Protein AF-A0A1S8YPM8-F1 (afdb_monomer_lite)

Structure (mmCIF, N/CA/C/O backbone):
data_AF-A0A1S8YPM8-F1
#
_entry.id   AF-A0A1S8YPM8-F1
#
loop_
_atom_site.group_PDB
_atom_site.id
_atom_site.type_symbol
_atom_site.label_atom_id
_atom_site.label_alt_id
_atom_site.label_comp_id
_atom_site.label_asym_id
_atom_site.label_entity_id
_atom_site.label_seq_id
_atom_site.pdbx_PDB_ins_code
_atom_site.Cartn_x
_atom_site.Cartn_y
_atom_site.Cartn_z
_atom_site.occupancy
_atom_site.B_iso_or_equiv
_atom_site.auth_seq_id
_atom_site.auth_comp_id
_atom_site.auth_asym_id
_atom_site.auth_atom_id
_atom_site.pdbx_PDB_model_num
ATOM 1 N N . MET A 1 1 ? 3.403 -14.453 5.126 1.00 59.03 1 MET A N 1
ATOM 2 C CA . MET A 1 1 ? 2.970 -13.485 4.097 1.00 59.03 1 MET A CA 1
ATOM 3 C C . MET A 1 1 ? 4.223 -12.886 3.488 1.00 59.03 1 MET A C 1
ATOM 5 O O . MET A 1 1 ? 5.121 -12.554 4.251 1.00 59.03 1 MET A O 1
ATOM 9 N N . GLY A 1 2 ? 4.344 -12.863 2.162 1.00 72.50 2 GLY A N 1
ATOM 10 C CA . GLY A 1 2 ? 5.552 -12.399 1.476 1.00 72.50 2 GLY A CA 1
ATOM 11 C C . GLY A 1 2 ? 5.200 -11.372 0.411 1.00 72.50 2 GLY A C 1
ATOM 12 O O . GLY A 1 2 ? 4.203 -11.537 -0.296 1.00 72.50 2 GLY A O 1
ATOM 13 N N . PHE A 1 3 ? 6.013 -10.326 0.310 1.00 81.50 3 PHE A N 1
ATOM 14 C CA . PHE A 1 3 ? 5.945 -9.344 -0.763 1.00 81.50 3 PHE A CA 1
ATOM 15 C C . PHE A 1 3 ? 7.278 -9.312 -1.506 1.00 81.50 3 PHE A C 1
ATOM 17 O O . PHE A 1 3 ? 8.322 -9.665 -0.956 1.00 81.50 3 PHE A O 1
ATOM 24 N N . PHE A 1 4 ? 7.246 -8.880 -2.758 1.00 83.69 4 PHE A N 1
ATOM 25 C CA . PHE A 1 4 ? 8.444 -8.523 -3.501 1.00 83.69 4 PHE A CA 1
ATOM 26 C C . PHE A 1 4 ? 8.118 -7.396 -4.470 1.00 83.69 4 PHE A C 1
ATOM 28 O O . PHE A 1 4 ? 6.985 -7.250 -4.927 1.00 83.69 4 PHE A O 1
ATOM 35 N N . TYR A 1 5 ? 9.129 -6.599 -4.789 1.00 79.31 5 TYR A N 1
ATOM 36 C CA . TYR A 1 5 ? 9.035 -5.577 -5.817 1.00 79.31 5 TYR A CA 1
AT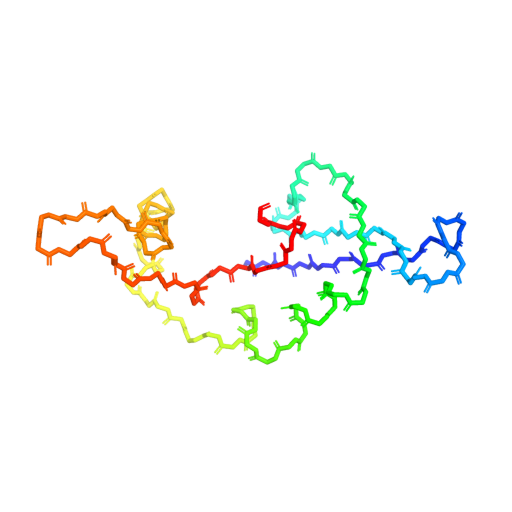OM 37 C C . TYR A 1 5 ? 10.066 -5.855 -6.907 1.00 79.31 5 TYR A C 1
ATOM 39 O O . TYR A 1 5 ? 11.148 -6.386 -6.647 1.00 79.31 5 TYR A O 1
ATOM 47 N N . SER A 1 6 ? 9.725 -5.514 -8.146 1.00 78.94 6 SER A N 1
ATOM 48 C CA . SER A 1 6 ? 10.617 -5.644 -9.294 1.00 78.94 6 SER A CA 1
ATOM 49 C C . SER A 1 6 ? 10.754 -4.307 -10.002 1.00 78.94 6 SER A C 1
ATOM 51 O O . SER A 1 6 ? 9.766 -3.614 -10.232 1.00 78.94 6 SER A O 1
ATOM 53 N N . ILE A 1 7 ? 11.992 -3.962 -10.355 1.00 77.31 7 ILE A N 1
ATOM 54 C CA . ILE A 1 7 ? 12.335 -2.751 -11.097 1.00 77.31 7 ILE A CA 1
ATOM 55 C C . ILE A 1 7 ? 13.074 -3.174 -12.362 1.00 77.31 7 ILE A C 1
ATOM 57 O O . ILE A 1 7 ? 14.158 -3.758 -12.286 1.00 77.31 7 ILE A O 1
ATOM 61 N N . LYS A 1 8 ? 12.526 -2.842 -13.534 1.00 79.75 8 LYS A N 1
ATOM 62 C CA . LYS A 1 8 ? 13.150 -3.137 -14.830 1.00 79.75 8 LYS A CA 1
ATOM 63 C C . LYS A 1 8 ? 13.407 -1.857 -15.607 1.00 79.75 8 LYS A C 1
ATOM 65 O O . LYS A 1 8 ? 12.477 -1.199 -16.049 1.00 79.75 8 LYS A O 1
ATOM 70 N N . HIS A 1 9 ? 14.675 -1.534 -15.829 1.00 79.50 9 HIS A N 1
ATOM 71 C CA . HIS A 1 9 ? 15.066 -0.407 -16.674 1.00 79.50 9 HIS A CA 1
ATOM 72 C C . HIS A 1 9 ? 14.856 -0.712 -18.159 1.00 79.50 9 HIS A C 1
ATOM 74 O O . HIS A 1 9 ? 15.244 -1.784 -18.625 1.00 79.50 9 HIS A O 1
ATOM 80 N N . ILE A 1 10 ? 14.267 0.238 -18.896 1.00 79.69 10 ILE A N 1
ATOM 81 C CA . ILE A 1 10 ? 14.056 0.138 -20.344 1.00 79.69 10 ILE A CA 1
ATOM 82 C C . ILE A 1 10 ? 14.800 1.295 -21.025 1.00 79.69 10 ILE A C 1
ATOM 84 O O . ILE A 1 10 ? 14.260 2.397 -21.135 1.00 79.69 10 ILE A O 1
ATOM 88 N N . PRO A 1 11 ? 16.042 1.060 -21.494 1.00 72.81 11 PRO A N 1
ATOM 89 C CA . PRO A 1 11 ? 16.894 2.105 -22.066 1.00 72.81 11 PRO A CA 1
ATOM 90 C C . PRO A 1 11 ? 16.265 2.853 -23.248 1.00 72.81 11 PRO A C 1
ATOM 92 O O . PRO A 1 11 ? 16.584 4.011 -23.485 1.00 72.81 11 PRO A O 1
ATOM 95 N N . GLN A 1 12 ? 15.361 2.206 -23.989 1.00 79.12 12 GLN A N 1
ATOM 96 C CA . GLN A 1 12 ? 14.729 2.769 -25.183 1.00 79.12 12 GLN A CA 1
ATOM 97 C C . GLN A 1 12 ? 13.674 3.842 -24.872 1.00 79.12 12 GLN A C 1
ATOM 99 O O . GLN A 1 12 ? 13.228 4.530 -25.785 1.00 79.12 12 GLN A O 1
ATOM 104 N N . TRP A 1 13 ? 13.231 3.974 -23.617 1.00 71.38 13 TRP A N 1
ATOM 105 C CA . TRP A 1 13 ? 12.083 4.817 -23.265 1.00 71.38 13 TRP A CA 1
ATOM 106 C C . TRP A 1 13 ? 12.435 6.262 -22.901 1.00 71.38 13 TRP A C 1
ATOM 108 O O . TRP A 1 13 ? 11.549 7.113 -22.943 1.00 71.38 13 TRP A O 1
ATOM 118 N N . ARG A 1 14 ? 13.703 6.576 -22.596 1.00 59.88 14 ARG A N 1
ATOM 119 C CA . ARG A 1 14 ? 14.249 7.949 -22.571 1.00 59.88 14 ARG A CA 1
ATOM 120 C C . ARG A 1 14 ? 15.748 7.939 -22.260 1.00 59.88 14 ARG A C 1
ATOM 122 O O . ARG A 1 14 ? 16.186 7.224 -21.370 1.00 59.88 14 ARG A O 1
ATOM 129 N N . ASN A 1 15 ? 16.511 8.822 -22.910 1.00 58.28 15 ASN A N 1
ATOM 130 C CA . ASN A 1 15 ? 17.963 8.951 -22.699 1.00 58.28 15 ASN A CA 1
ATOM 131 C C . ASN A 1 15 ? 18.363 9.735 -21.430 1.00 58.28 15 ASN A C 1
ATOM 133 O O . ASN A 1 15 ? 19.520 9.674 -21.029 1.00 58.28 15 ASN A O 1
ATOM 137 N N . PHE A 1 16 ? 17.441 10.480 -20.806 1.00 54.88 16 PHE A N 1
ATOM 138 C CA . PHE A 1 16 ? 17.767 11.440 -19.734 1.00 54.88 16 PHE A CA 1
ATOM 139 C C . PHE A 1 16 ? 17.191 11.093 -18.351 1.00 54.88 16 PHE A C 1
ATOM 141 O O . PHE A 1 16 ? 17.630 11.652 -17.351 1.00 54.88 16 PHE A O 1
ATOM 148 N N . SER A 1 17 ? 16.250 10.152 -18.265 1.00 60.28 17 SER A N 1
ATOM 149 C CA . SER A 1 17 ? 15.678 9.659 -17.007 1.00 60.28 17 SER A CA 1
ATOM 150 C C . SER A 1 17 ? 15.748 8.137 -16.995 1.00 60.28 17 SER A C 1
ATOM 152 O O . SER A 1 17 ? 15.396 7.512 -17.992 1.00 60.28 17 SER A O 1
ATOM 154 N N . LYS A 1 18 ? 16.185 7.526 -15.882 1.00 66.06 18 LYS A N 1
ATOM 155 C CA . LYS A 1 18 ? 16.087 6.070 -15.686 1.00 66.06 18 LYS A CA 1
ATOM 156 C C . LYS A 1 18 ? 14.607 5.698 -15.610 1.00 66.06 18 LYS A C 1
ATOM 158 O O . LYS A 1 18 ? 14.024 5.686 -14.531 1.00 66.06 18 LYS A O 1
ATOM 163 N N . THR A 1 19 ? 14.001 5.465 -16.763 1.00 69.75 19 THR A N 1
ATOM 164 C CA . THR A 1 19 ? 12.592 5.111 -16.913 1.00 69.75 19 THR A CA 1
ATOM 165 C C . THR A 1 19 ? 12.481 3.610 -17.146 1.00 69.75 19 THR A C 1
ATOM 167 O O . THR A 1 19 ? 13.373 2.97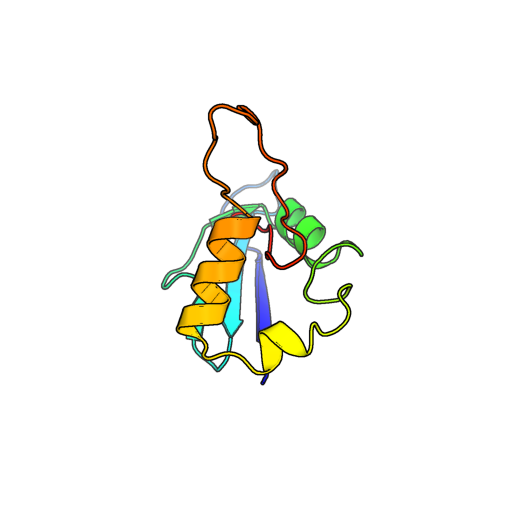1 -17.714 1.00 69.75 19 THR A O 1
ATOM 170 N N . GLY A 1 20 ? 11.405 3.012 -16.659 1.00 76.62 20 GLY A N 1
ATOM 171 C CA . GLY A 1 20 ? 11.217 1.581 -16.785 1.00 76.62 20 GLY A CA 1
ATOM 172 C C . GLY A 1 20 ? 9.898 1.113 -16.214 1.00 76.62 20 GLY A C 1
ATOM 173 O O . GLY A 1 20 ? 8.918 1.856 -16.205 1.00 76.62 20 GLY A O 1
ATOM 174 N N . LEU A 1 21 ? 9.898 -0.135 -15.771 1.00 77.75 21 LEU A N 1
ATOM 175 C CA . LEU A 1 21 ? 8.748 -0.809 -15.200 1.00 77.75 21 LEU A CA 1
ATOM 176 C C . LEU A 1 21 ? 8.945 -1.041 -13.720 1.00 77.75 21 LEU A C 1
ATOM 178 O O . LEU A 1 21 ? 10.045 -1.390 -13.280 1.00 77.75 21 LEU A O 1
ATOM 182 N N . PHE A 1 22 ? 7.833 -0.925 -13.014 1.00 79.19 22 PHE A N 1
ATOM 183 C CA . PHE A 1 22 ? 7.712 -1.273 -11.620 1.00 79.19 22 PHE A CA 1
ATOM 184 C C . PHE A 1 22 ? 6.564 -2.242 -11.415 1.00 79.19 22 PHE A C 1
ATOM 186 O O . PHE A 1 22 ? 5.529 -2.159 -12.081 1.00 79.19 22 PHE A O 1
ATOM 193 N N . SER A 1 23 ? 6.768 -3.189 -10.512 1.00 79.44 23 SER A N 1
ATOM 194 C CA . SER A 1 23 ? 5.739 -4.136 -10.109 1.00 79.44 23 SER A CA 1
ATOM 195 C C . SER A 1 23 ? 5.855 -4.388 -8.618 1.00 79.44 23 SER A C 1
ATOM 197 O O . SER A 1 23 ? 6.934 -4.747 -8.142 1.00 79.44 23 SER A O 1
ATOM 199 N N . PHE A 1 24 ? 4.744 -4.232 -7.904 1.00 82.00 24 PHE A N 1
ATOM 200 C CA . PHE A 1 24 ? 4.613 -4.604 -6.503 1.00 82.00 24 PHE A CA 1
ATOM 201 C C . PHE A 1 24 ? 3.741 -5.849 -6.410 1.00 82.00 24 PHE A C 1
ATOM 203 O O . PHE A 1 24 ? 2.651 -5.873 -6.971 1.00 82.00 24 PHE A O 1
ATOM 210 N N . ILE A 1 25 ? 4.233 -6.912 -5.775 1.00 83.75 25 ILE A N 1
ATOM 211 C CA . ILE A 1 25 ? 3.540 -8.199 -5.742 1.00 83.75 25 ILE A CA 1
ATOM 212 C C . ILE A 1 25 ? 3.355 -8.642 -4.296 1.00 83.75 25 ILE A C 1
ATOM 214 O O . ILE A 1 25 ? 4.324 -8.779 -3.547 1.00 83.75 25 ILE A O 1
ATOM 218 N N . VAL A 1 26 ? 2.102 -8.902 -3.923 1.00 84.19 26 VAL A N 1
ATOM 219 C CA . VAL A 1 26 ? 1.700 -9.376 -2.593 1.00 84.19 26 VAL A CA 1
ATOM 220 C C . VAL A 1 26 ? 0.945 -10.683 -2.766 1.00 84.19 26 VAL A C 1
ATOM 222 O O . VAL A 1 26 ? -0.041 -10.745 -3.497 1.00 84.19 26 VAL A O 1
ATOM 225 N N . ASN A 1 27 ? 1.411 -11.750 -2.110 1.00 84.94 27 ASN A N 1
ATOM 226 C CA . ASN A 1 27 ? 0.800 -13.084 -2.208 1.00 84.94 27 ASN A CA 1
ATOM 227 C C . ASN A 1 27 ? 0.569 -13.543 -3.666 1.00 84.94 27 ASN A C 1
ATOM 229 O O . ASN A 1 27 ? -0.489 -14.070 -3.995 1.00 84.94 27 ASN A O 1
ATOM 233 N N . ALA A 1 28 ? 1.571 -13.329 -4.526 1.00 83.00 28 ALA A N 1
ATOM 234 C CA . ALA A 1 28 ? 1.562 -13.643 -5.961 1.00 83.00 28 ALA A CA 1
ATOM 235 C C . ALA A 1 28 ? 0.590 -12.827 -6.839 1.00 83.00 28 ALA A C 1
ATOM 237 O O . ALA A 1 28 ? 0.529 -13.075 -8.040 1.00 83.00 28 ALA A O 1
ATOM 238 N N . ASN A 1 29 ? -0.090 -11.818 -6.287 1.00 82.69 29 ASN A N 1
ATOM 239 C CA . ASN A 1 29 ? -0.906 -10.879 -7.056 1.00 82.69 29 ASN A CA 1
ATOM 240 C C . ASN A 1 29 ? -0.136 -9.576 -7.277 1.00 82.69 29 ASN A C 1
ATOM 242 O O . ASN A 1 29 ? 0.432 -9.029 -6.329 1.00 82.69 29 ASN A O 1
ATOM 246 N N . ALA A 1 30 ? -0.085 -9.106 -8.523 1.00 80.62 30 ALA A N 1
ATOM 247 C CA . ALA A 1 30 ? 0.545 -7.838 -8.872 1.00 80.62 30 ALA A CA 1
ATOM 248 C C . ALA A 1 30 ? -0.413 -6.674 -8.601 1.00 80.62 30 ALA A C 1
ATOM 250 O O . ALA A 1 30 ? -1.603 -6.763 -8.887 1.00 80.62 30 ALA A O 1
ATOM 251 N N . TYR A 1 31 ? 0.119 -5.581 -8.065 1.00 74.94 31 TYR A N 1
ATOM 252 C CA . TYR A 1 31 ? -0.635 -4.380 -7.748 1.00 74.94 31 TYR A CA 1
ATOM 253 C C . TYR A 1 31 ? 0.032 -3.154 -8.371 1.00 74.94 31 TYR A C 1
ATOM 255 O O . TYR A 1 31 ? 1.223 -2.921 -8.124 1.00 74.94 31 TYR A O 1
ATOM 263 N N . PRO A 1 32 ? -0.729 -2.350 -9.134 1.00 69.69 32 PRO A N 1
ATOM 264 C CA . PRO A 1 32 ? -2.059 -2.634 -9.700 1.00 69.69 32 PRO A CA 1
ATOM 265 C C . PRO A 1 32 ? -2.014 -3.737 -10.775 1.00 69.69 32 PRO A C 1
ATOM 267 O O . PRO A 1 32 ? -0.936 -4.094 -11.251 1.00 69.69 32 PRO A O 1
ATOM 270 N N . ASP A 1 33 ? -3.181 -4.244 -11.192 1.00 65.31 33 ASP A N 1
ATOM 271 C CA . ASP A 1 33 ? -3.316 -5.185 -12.317 1.00 65.31 33 ASP A CA 1
ATOM 272 C C . ASP A 1 33 ? -2.911 -4.495 -13.634 1.00 65.31 33 ASP A C 1
ATOM 274 O O . ASP A 1 33 ? -3.726 -3.941 -14.373 1.00 65.31 33 ASP A O 1
ATOM 278 N N . GLY A 1 34 ? -1.607 -4.451 -13.908 1.00 65.19 34 GLY A N 1
ATOM 279 C CA . GLY A 1 34 ? -1.064 -3.844 -15.113 1.00 65.19 34 GLY A CA 1
ATOM 280 C C . GLY A 1 34 ? 0.376 -3.365 -14.980 1.00 65.19 34 GLY A C 1
ATOM 281 O O . GLY A 1 34 ? 0.920 -3.152 -13.901 1.00 65.19 34 GLY A O 1
ATOM 282 N N . ILE A 1 35 ? 1.007 -3.169 -16.133 1.00 64.69 35 ILE A N 1
ATOM 283 C CA . ILE A 1 35 ? 2.354 -2.618 -16.227 1.00 64.69 35 ILE A CA 1
ATOM 284 C C . ILE A 1 35 ? 2.251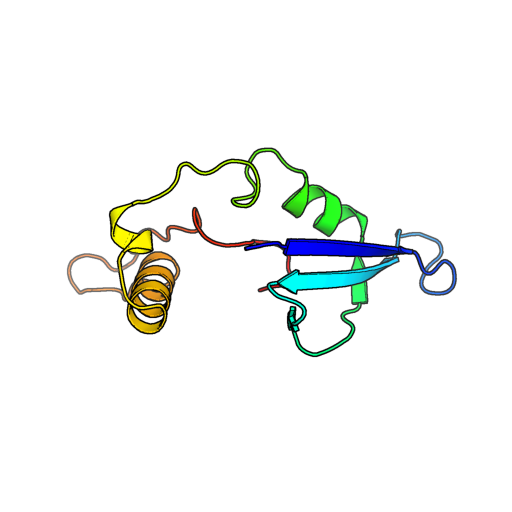 -1.088 -16.177 1.00 64.69 35 ILE A C 1
ATOM 286 O O . ILE A 1 35 ? 1.753 -0.481 -17.126 1.00 64.69 35 ILE A O 1
ATOM 290 N N . ARG A 1 36 ? 2.741 -0.454 -15.102 1.00 67.12 36 ARG A N 1
ATOM 291 C CA . ARG A 1 36 ? 2.851 1.012 -15.029 1.00 67.12 36 ARG A CA 1
ATOM 292 C C . ARG A 1 36 ? 4.232 1.498 -15.468 1.00 67.12 36 ARG A C 1
ATOM 294 O O . ARG A 1 36 ? 5.264 0.903 -15.147 1.00 67.12 36 ARG A O 1
ATOM 301 N N . LEU A 1 37 ? 4.228 2.593 -16.229 1.00 68.69 37 LEU A N 1
ATOM 302 C CA . LEU A 1 37 ? 5.433 3.346 -16.557 1.00 68.69 37 LEU A CA 1
ATOM 303 C C . LEU A 1 37 ? 5.945 4.025 -15.293 1.00 68.69 37 LEU A C 1
ATOM 305 O O . LEU A 1 37 ? 5.175 4.650 -14.570 1.00 68.69 37 LEU A O 1
ATOM 309 N N . SER A 1 38 ? 7.249 3.953 -15.064 1.00 66.12 38 SER A N 1
ATOM 310 C CA . SER A 1 38 ? 7.853 4.533 -13.877 1.00 66.12 38 SER A CA 1
ATOM 311 C C . SER A 1 38 ? 9.095 5.367 -14.171 1.00 66.12 38 SER A C 1
ATOM 313 O O . SER A 1 38 ? 9.949 4.996 -14.984 1.00 66.12 38 SER A O 1
ATOM 315 N N . THR A 1 39 ? 9.236 6.453 -13.411 1.00 73.06 39 THR A N 1
ATOM 316 C CA . THR A 1 39 ? 10.524 7.087 -13.136 1.00 73.06 39 THR A CA 1
ATOM 317 C C . THR A 1 39 ? 11.220 6.321 -12.005 1.00 73.06 39 THR A C 1
ATOM 319 O O . THR A 1 39 ? 11.006 6.582 -10.827 1.00 73.06 39 THR A O 1
ATOM 322 N N . LEU A 1 40 ? 12.107 5.385 -12.350 1.00 68.69 40 LEU A N 1
ATOM 323 C CA . LEU A 1 40 ? 12.689 4.422 -11.399 1.00 68.69 40 LEU A CA 1
ATOM 324 C C . LEU A 1 40 ? 13.504 5.065 -10.268 1.00 68.69 40 LEU A C 1
ATOM 326 O O . LEU A 1 40 ? 13.794 4.416 -9.265 1.00 68.69 40 LEU A O 1
ATOM 330 N N . PHE A 1 41 ? 13.951 6.310 -10.458 1.00 66.94 41 PHE A N 1
ATOM 331 C CA . PHE A 1 41 ? 14.677 7.052 -9.433 1.00 66.94 41 PHE A CA 1
ATOM 332 C C . PHE A 1 41 ? 13.768 7.453 -8.266 1.00 66.94 41 PHE A C 1
ATOM 334 O O . PHE A 1 41 ? 14.166 7.244 -7.125 1.00 66.94 41 PHE A O 1
ATOM 341 N N . SER A 1 42 ? 12.562 7.968 -8.541 1.00 66.25 42 SER A N 1
ATOM 342 C CA . SER A 1 42 ? 11.621 8.371 -7.489 1.00 66.25 42 SER A CA 1
ATOM 343 C C . SER A 1 42 ? 11.090 7.155 -6.742 1.00 66.25 42 SER A C 1
ATOM 345 O O . SER A 1 42 ? 11.168 7.115 -5.528 1.00 66.25 42 SER A O 1
ATOM 347 N N . GLU A 1 43 ? 10.706 6.087 -7.442 1.00 69.12 43 GLU A N 1
ATOM 348 C CA . GLU A 1 43 ? 10.181 4.896 -6.762 1.00 69.12 43 GLU A CA 1
ATOM 349 C C . GLU A 1 43 ? 11.196 4.162 -5.898 1.00 69.12 43 GLU A C 1
ATOM 351 O O . GLU A 1 43 ? 10.858 3.638 -4.840 1.00 69.12 43 GLU A O 1
ATOM 356 N N . ARG A 1 44 ? 12.452 4.082 -6.357 1.00 67.69 44 ARG A N 1
ATOM 357 C CA . ARG A 1 44 ? 13.509 3.519 -5.521 1.00 67.69 44 ARG A CA 1
ATOM 358 C C . ARG A 1 44 ? 13.661 4.358 -4.261 1.00 67.69 44 ARG A C 1
ATOM 360 O O . ARG A 1 44 ? 13.871 3.777 -3.207 1.00 67.69 44 ARG A O 1
ATOM 367 N N . TYR A 1 45 ? 13.597 5.680 -4.385 1.00 68.44 45 TYR A N 1
ATOM 368 C CA . TYR A 1 45 ? 13.668 6.564 -3.234 1.00 68.44 45 TYR A CA 1
ATOM 369 C C . TYR A 1 45 ? 12.481 6.304 -2.298 1.00 68.44 45 TYR A C 1
ATOM 371 O O . TYR A 1 45 ? 12.704 5.949 -1.155 1.00 68.44 45 TYR A O 1
ATOM 379 N N . ASP A 1 46 ? 11.249 6.307 -2.801 1.00 72.69 46 ASP A N 1
ATOM 380 C CA . ASP A 1 46 ? 10.040 6.147 -1.980 1.00 72.69 46 ASP A CA 1
ATOM 381 C C . ASP A 1 46 ? 9.956 4.788 -1.255 1.00 72.69 46 ASP A C 1
ATOM 383 O O . ASP A 1 46 ? 9.395 4.692 -0.165 1.00 72.69 46 ASP A O 1
ATOM 387 N N . ILE A 1 47 ? 10.514 3.722 -1.842 1.00 71.88 47 ILE A N 1
ATOM 388 C CA . ILE A 1 47 ? 10.494 2.371 -1.254 1.00 71.88 47 ILE A CA 1
ATOM 389 C C . ILE A 1 47 ? 11.703 2.113 -0.354 1.00 71.88 47 ILE A C 1
ATOM 391 O O . ILE A 1 47 ? 11.565 1.450 0.667 1.00 71.88 47 ILE A O 1
ATOM 395 N N . VAL A 1 48 ? 12.896 2.566 -0.747 1.00 66.94 48 VAL A N 1
ATOM 396 C CA . VAL A 1 48 ? 14.150 2.271 -0.028 1.00 66.94 48 VAL A CA 1
ATOM 397 C C . VAL A 1 48 ? 14.456 3.328 1.035 1.00 66.94 48 VAL A C 1
ATOM 399 O O . VAL A 1 48 ? 15.312 3.093 1.886 1.00 66.94 48 VAL A O 1
ATOM 402 N N . ASP A 1 49 ? 13.781 4.479 1.015 1.00 66.44 49 ASP A N 1
ATOM 403 C CA . ASP A 1 49 ? 13.891 5.455 2.094 1.00 66.44 49 ASP A CA 1
ATOM 404 C C . ASP A 1 49 ? 13.412 4.839 3.417 1.00 66.44 49 ASP A C 1
ATOM 406 O O . ASP A 1 49 ? 12.458 4.057 3.472 1.00 66.44 49 ASP A O 1
ATOM 410 N N . ASN A 1 50 ? 14.090 5.205 4.503 1.00 59.19 50 ASN A N 1
ATOM 411 C CA . ASN A 1 50 ? 13.928 4.622 5.839 1.00 59.19 50 ASN A CA 1
ATOM 412 C C . ASN A 1 50 ? 12.533 4.844 6.446 1.00 59.19 50 ASN A C 1
ATOM 414 O O . ASN A 1 50 ? 12.251 4.337 7.527 1.00 59.19 50 ASN A O 1
ATOM 418 N N . ASN A 1 51 ? 11.668 5.591 5.764 1.00 65.69 51 ASN A N 1
ATOM 419 C CA . ASN A 1 51 ? 10.305 5.879 6.185 1.00 65.69 51 ASN A CA 1
ATOM 420 C C . ASN A 1 51 ? 9.264 4.968 5.520 1.00 65.69 51 ASN A C 1
ATOM 422 O O . ASN A 1 51 ? 8.100 5.019 5.907 1.00 65.69 51 ASN A O 1
ATOM 426 N N . CYS A 1 52 ? 9.644 4.120 4.557 1.00 71.62 52 CYS A N 1
ATOM 427 C CA . CYS A 1 52 ? 8.692 3.211 3.928 1.00 71.62 52 CYS A CA 1
ATOM 428 C C . CYS A 1 52 ? 8.146 2.206 4.954 1.00 71.62 52 CYS A C 1
ATOM 430 O O . CYS A 1 52 ? 8.914 1.473 5.584 1.00 71.62 52 CYS A O 1
ATOM 432 N N . VAL A 1 53 ? 6.814 2.121 5.064 1.00 73.88 53 VAL A N 1
ATOM 433 C CA . VAL A 1 53 ? 6.097 1.220 5.988 1.00 73.88 53 VAL A CA 1
ATOM 434 C C . VAL A 1 53 ? 6.551 -0.242 5.878 1.00 73.88 53 VAL A C 1
ATOM 436 O O . VAL A 1 53 ? 6.516 -0.982 6.858 1.00 73.88 53 VAL A O 1
ATOM 439 N N . LEU A 1 54 ? 7.045 -0.657 4.704 1.00 73.06 54 LEU A N 1
ATOM 440 C CA . LEU A 1 54 ? 7.575 -2.003 4.467 1.00 73.06 54 LEU A CA 1
ATOM 441 C C . LEU A 1 54 ? 8.814 -2.331 5.315 1.00 73.06 54 LEU A C 1
ATOM 443 O O . LEU A 1 54 ? 9.107 -3.508 5.523 1.00 73.06 54 LEU A O 1
ATOM 447 N N . PHE A 1 55 ? 9.540 -1.311 5.777 1.00 71.56 55 PHE A N 1
ATOM 448 C CA . PHE A 1 55 ? 10.801 -1.451 6.505 1.00 71.56 55 PHE A CA 1
ATOM 449 C C . PHE A 1 55 ? 10.790 -0.782 7.886 1.00 71.56 55 PHE A C 1
ATOM 451 O O . PHE A 1 55 ? 11.606 -1.153 8.729 1.00 71.56 55 PHE A O 1
ATOM 458 N N . SER A 1 56 ? 9.904 0.191 8.124 1.00 67.38 56 SER A N 1
ATOM 459 C CA . SER A 1 56 ? 10.014 1.118 9.259 1.00 67.38 56 SER A CA 1
ATOM 460 C C . SER A 1 56 ? 9.004 0.909 10.390 1.00 67.38 56 SER A C 1
ATOM 462 O O . SER A 1 56 ? 9.276 1.329 11.516 1.00 67.38 56 SER A O 1
ATOM 464 N N . HIS A 1 57 ? 7.850 0.281 10.138 1.00 66.00 57 HIS A N 1
ATOM 465 C CA . HIS A 1 57 ? 6.733 0.355 11.084 1.00 66.00 57 HIS A CA 1
ATOM 466 C C . HIS A 1 57 ? 6.630 -0.853 12.026 1.00 66.00 57 HIS A C 1
ATOM 468 O O . HIS A 1 57 ? 6.750 -2.012 11.619 1.00 66.00 57 HIS A O 1
ATOM 474 N N . SER A 1 58 ? 6.377 -0.581 13.309 1.00 64.62 58 SER A N 1
ATOM 475 C CA . SER A 1 58 ? 6.072 -1.605 14.307 1.00 64.62 58 SER A CA 1
ATOM 476 C C . SER A 1 58 ? 4.675 -2.184 14.066 1.00 64.62 58 SER A C 1
ATOM 478 O O . SER A 1 58 ? 3.749 -1.493 13.645 1.00 64.62 58 SER A O 1
ATOM 480 N N . ALA A 1 59 ? 4.508 -3.483 14.312 1.00 71.31 59 ALA A N 1
ATOM 481 C CA . ALA A 1 59 ? 3.228 -4.150 14.108 1.00 71.31 59 ALA A CA 1
ATOM 482 C C . ALA A 1 59 ? 2.134 -3.544 15.009 1.00 71.31 59 ALA A C 1
ATOM 484 O O . ALA A 1 59 ? 2.255 -3.571 16.235 1.00 71.31 59 ALA A O 1
ATOM 485 N N . ASN A 1 60 ? 1.043 -3.057 14.412 1.00 84.19 60 ASN A N 1
ATOM 486 C CA . ASN A 1 60 ? -0.163 -2.687 15.149 1.00 84.19 60 ASN A CA 1
ATOM 487 C C . ASN A 1 60 ? -1.002 -3.950 15.404 1.00 84.19 60 ASN A C 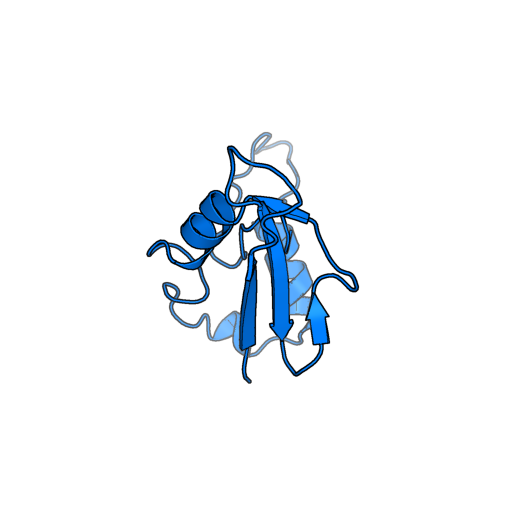1
ATOM 489 O O . ASN A 1 60 ? -1.690 -4.446 14.510 1.00 84.19 60 ASN A O 1
ATOM 493 N N . ILE A 1 61 ? -0.905 -4.498 16.618 1.00 84.50 61 ILE A N 1
ATOM 494 C CA . ILE A 1 61 ? -1.536 -5.779 16.968 1.00 84.50 61 ILE A CA 1
ATOM 495 C C . ILE A 1 61 ? -3.066 -5.716 16.954 1.00 84.50 61 ILE A C 1
ATOM 497 O O . ILE A 1 61 ? -3.717 -6.718 16.672 1.00 84.50 61 ILE A O 1
ATOM 501 N N . GLU A 1 62 ? -3.645 -4.549 17.233 1.00 86.88 62 GLU A N 1
ATOM 502 C CA . GLU A 1 62 ? -5.094 -4.364 17.210 1.00 86.88 62 GLU A CA 1
ATOM 503 C C . GLU A 1 62 ? -5.604 -4.451 15.775 1.00 86.88 62 GLU A C 1
ATOM 505 O O . GLU A 1 62 ? -6.476 -5.268 15.491 1.00 86.88 62 GLU A O 1
ATOM 510 N N . MET A 1 63 ? -4.982 -3.713 14.848 1.00 86.25 63 MET A N 1
ATOM 511 C CA . MET A 1 63 ? -5.308 -3.809 13.422 1.00 86.25 63 MET A CA 1
ATOM 512 C C . MET A 1 63 ? -5.030 -5.207 12.865 1.00 86.25 63 MET A C 1
ATOM 514 O O . MET A 1 63 ? -5.822 -5.720 12.084 1.00 86.25 63 MET A O 1
ATOM 518 N N . PHE A 1 64 ? -3.946 -5.864 13.284 1.00 85.44 64 PHE A N 1
ATOM 519 C CA . PHE A 1 64 ? -3.613 -7.208 12.805 1.00 85.44 64 PHE A CA 1
ATOM 520 C C . PHE A 1 64 ? -4.683 -8.258 13.146 1.00 85.44 64 PHE A C 1
ATOM 522 O O . PHE A 1 64 ? -4.848 -9.231 12.412 1.00 85.44 64 PHE A O 1
ATOM 529 N N . ASN A 1 65 ? -5.408 -8.069 14.251 1.00 89.88 65 ASN A N 1
ATOM 530 C CA . ASN A 1 65 ? -6.442 -8.997 14.706 1.00 89.88 65 ASN A CA 1
ATOM 531 C C . ASN A 1 65 ? -7.839 -8.697 14.135 1.00 89.88 65 ASN A C 1
ATOM 533 O O . ASN A 1 65 ? -8.769 -9.468 14.381 1.00 89.88 65 ASN A O 1
ATOM 537 N N . LEU A 1 66 ? -8.008 -7.603 13.389 1.00 92.75 66 LEU A N 1
ATOM 538 C CA . LEU A 1 66 ? -9.277 -7.262 12.750 1.00 92.75 66 LEU A CA 1
ATOM 539 C C . LEU A 1 66 ? -9.464 -8.010 11.414 1.00 92.75 66 LEU A C 1
ATOM 541 O O . LEU A 1 66 ? -8.489 -8.342 10.733 1.00 92.75 66 LEU A O 1
ATOM 545 N N . PRO A 1 67 ? -10.717 -8.248 10.985 1.00 93.75 67 PRO A N 1
ATOM 546 C CA . PRO A 1 67 ? -11.012 -8.700 9.629 1.00 93.75 67 PRO A CA 1
ATOM 547 C C . PRO A 1 67 ? -10.433 -7.751 8.573 1.00 93.75 67 PRO A C 1
ATOM 549 O O . PRO A 1 67 ? -10.471 -6.535 8.728 1.00 93.75 67 PRO A O 1
ATOM 552 N N . THR A 1 68 ? -9.953 -8.292 7.449 1.00 88.94 68 THR A N 1
ATOM 553 C CA . THR A 1 68 ? -9.286 -7.504 6.392 1.00 88.94 68 THR A CA 1
ATOM 554 C C . THR A 1 68 ? -10.114 -6.317 5.891 1.00 88.94 68 THR A C 1
ATOM 556 O O . THR A 1 68 ? -9.554 -5.253 5.645 1.00 88.94 68 THR A O 1
ATOM 559 N N . ALA A 1 69 ? -11.432 -6.484 5.747 1.00 91.56 69 ALA A N 1
ATOM 560 C CA . ALA A 1 69 ? -12.323 -5.406 5.315 1.00 91.56 69 ALA A CA 1
ATOM 561 C C . ALA A 1 69 ? -12.377 -4.257 6.335 1.00 91.56 69 ALA A C 1
ATOM 563 O O . ALA A 1 69 ? -12.325 -3.092 5.947 1.00 91.56 69 ALA A O 1
ATOM 564 N N . ASP A 1 70 ? -12.401 -4.591 7.625 1.00 93.94 70 ASP A N 1
ATOM 565 C CA . ASP A 1 70 ? -12.458 -3.617 8.714 1.00 93.94 70 ASP A CA 1
ATOM 566 C C . ASP A 1 70 ? -11.124 -2.876 8.840 1.00 93.94 70 ASP A C 1
ATOM 568 O O . ASP A 1 70 ? -11.103 -1.658 9.001 1.00 93.94 70 ASP A O 1
ATOM 572 N N . VAL A 1 71 ? -10.001 -3.591 8.689 1.00 91.44 71 VAL A N 1
ATOM 573 C CA . VAL A 1 71 ? -8.668 -2.971 8.627 1.00 91.44 71 VAL A CA 1
ATOM 574 C C . VAL A 1 71 ? -8.595 -1.981 7.475 1.00 91.44 71 VAL A C 1
ATOM 576 O O . VAL A 1 71 ? -8.154 -0.853 7.668 1.00 91.44 71 VAL A O 1
ATOM 579 N N . PHE A 1 72 ? -9.031 -2.387 6.283 1.00 90.12 72 PHE A N 1
ATOM 580 C CA . PHE A 1 72 ? -8.989 -1.523 5.109 1.00 90.12 72 PHE A CA 1
ATOM 581 C C . PHE A 1 72 ? -9.800 -0.239 5.321 1.00 90.12 72 PHE A C 1
ATOM 583 O O . PHE A 1 72 ? -9.301 0.849 5.049 1.00 90.12 72 PHE A O 1
ATOM 590 N N . ASP A 1 73 ? -11.007 -0.349 5.875 1.00 91.62 73 ASP A N 1
ATOM 591 C CA . ASP A 1 73 ? -11.852 0.805 6.183 1.00 91.62 73 ASP A CA 1
ATOM 592 C C . ASP A 1 73 ? -11.208 1.730 7.232 1.00 91.62 73 ASP A C 1
ATOM 594 O O . ASP A 1 73 ? -11.128 2.942 7.029 1.00 91.62 73 ASP A O 1
ATOM 598 N N . VAL A 1 74 ? -10.644 1.174 8.311 1.00 91.50 74 VAL A N 1
ATOM 599 C CA . VAL A 1 74 ? -9.889 1.953 9.310 1.00 91.50 74 VAL A CA 1
ATOM 600 C C . VAL A 1 74 ? -8.729 2.712 8.660 1.00 91.50 74 VAL A C 1
ATOM 602 O O . VAL A 1 74 ? -8.585 3.914 8.885 1.00 91.50 74 VAL A O 1
ATOM 605 N N . LEU A 1 75 ? -7.933 2.046 7.821 1.00 90.56 75 LEU A N 1
ATOM 606 C CA . LEU A 1 75 ? -6.812 2.668 7.115 1.00 90.56 75 LEU A CA 1
ATOM 607 C C . LEU A 1 75 ? -7.278 3.783 6.166 1.00 90.56 75 LEU A C 1
ATOM 609 O O . LEU A 1 75 ? -6.676 4.856 6.142 1.00 90.56 75 LEU A O 1
ATOM 613 N N . CYS A 1 76 ? -8.377 3.577 5.436 1.00 89.38 76 CYS A N 1
ATOM 614 C CA . CYS A 1 76 ? -8.957 4.604 4.574 1.00 89.38 76 CYS A CA 1
ATOM 615 C C . CYS A 1 76 ? -9.423 5.831 5.364 1.00 89.38 76 CYS A C 1
ATOM 617 O O . CYS A 1 76 ? -9.188 6.955 4.925 1.00 89.38 76 CYS A O 1
ATOM 619 N N . ARG A 1 77 ? -10.047 5.646 6.533 1.00 91.19 77 ARG A N 1
ATOM 620 C CA . ARG A 1 77 ? -10.486 6.767 7.381 1.00 91.19 77 ARG A CA 1
ATOM 621 C C . ARG A 1 77 ? -9.321 7.535 8.003 1.00 91.19 77 ARG A C 1
ATOM 623 O O . ARG A 1 77 ? -9.454 8.735 8.208 1.00 91.19 77 ARG A O 1
ATOM 630 N N . LEU A 1 78 ? -8.202 6.868 8.293 1.00 90.81 78 LEU A N 1
ATOM 631 C CA . LEU A 1 78 ? -6.978 7.512 8.788 1.00 90.81 78 LEU A CA 1
ATOM 632 C C . LEU A 1 78 ? -6.288 8.348 7.702 1.00 90.81 78 LEU A C 1
ATOM 634 O O . LEU A 1 78 ? -5.859 9.470 7.964 1.00 90.81 78 LEU A O 1
ATOM 638 N N . ALA A 1 79 ? -6.214 7.819 6.479 1.00 89.56 79 ALA A N 1
ATOM 639 C CA . ALA A 1 79 ? -5.617 8.516 5.342 1.00 89.56 79 ALA A CA 1
ATOM 640 C C . ALA A 1 79 ? -6.515 9.648 4.807 1.00 89.56 79 ALA A C 1
ATOM 642 O O . ALA A 1 79 ? -6.027 10.688 4.361 1.00 89.56 79 ALA A O 1
ATOM 643 N N . HIS A 1 80 ? -7.837 9.455 4.852 1.00 90.62 80 HIS A N 1
ATOM 644 C CA . HIS A 1 80 ? -8.836 10.366 4.287 1.00 90.62 80 HIS A CA 1
ATOM 645 C C . HIS A 1 80 ? -9.989 10.650 5.267 1.00 90.62 80 HIS A C 1
ATOM 647 O O . HIS A 1 80 ? -11.150 10.321 4.986 1.00 90.62 80 HIS A O 1
ATOM 653 N N . PRO A 1 81 ? -9.696 11.268 6.422 1.00 92.94 81 PRO A N 1
ATOM 654 C CA . PRO A 1 81 ? -10.714 11.623 7.395 1.00 92.94 81 PRO A CA 1
ATOM 655 C C . PRO A 1 81 ? -11.673 12.669 6.826 1.00 92.94 81 PRO A C 1
ATOM 657 O O . PRO A 1 81 ? -11.292 13.569 6.075 1.00 92.94 81 PRO A O 1
ATOM 660 N N . GLN A 1 82 ? -12.944 12.545 7.198 1.00 91.44 82 GLN A N 1
ATOM 661 C CA . GLN A 1 82 ? -13.974 13.508 6.825 1.00 91.44 82 GLN A CA 1
ATOM 662 C C . GLN A 1 82 ? -13.883 14.743 7.721 1.00 91.44 82 GLN A C 1
ATOM 664 O O . GLN A 1 82 ? -13.682 14.623 8.930 1.00 91.44 82 GLN A O 1
ATOM 669 N N . ALA A 1 83 ? -14.056 15.923 7.130 1.00 91.19 83 ALA A N 1
ATOM 670 C CA . ALA A 1 83 ? -14.172 17.163 7.886 1.00 91.19 83 ALA A CA 1
ATOM 671 C C . ALA A 1 83 ? -15.447 17.156 8.746 1.00 91.19 83 ALA A C 1
ATOM 673 O O . ALA A 1 83 ? -16.490 16.654 8.319 1.00 91.19 83 ALA A O 1
ATOM 674 N N . THR A 1 84 ? -15.369 17.744 9.938 1.00 91.88 84 THR A N 1
ATOM 675 C CA . THR A 1 84 ? -16.521 17.978 10.822 1.00 91.88 84 THR A CA 1
ATOM 676 C C . THR A 1 84 ? -16.697 19.470 11.083 1.00 91.88 84 THR A C 1
ATOM 678 O O . THR A 1 84 ? -15.839 20.280 10.725 1.00 91.88 84 THR A O 1
ATOM 681 N N . GLU A 1 85 ? -17.810 19.850 11.711 1.00 92.94 85 GLU A N 1
ATOM 682 C CA . GLU A 1 85 ? -18.047 21.243 12.108 1.00 92.94 85 GLU A CA 1
ATOM 683 C C . GLU A 1 85 ? -16.982 21.742 13.100 1.00 92.94 85 GLU A C 1
ATOM 685 O O . GLU A 1 85 ? -16.577 22.902 13.037 1.00 92.94 85 GLU A O 1
ATOM 690 N N . GLU A 1 86 ? -16.476 20.865 13.973 1.00 93.00 86 GLU A N 1
ATOM 691 C CA . GLU A 1 86 ? -15.411 21.191 14.926 1.00 93.00 86 GLU A CA 1
ATOM 692 C C . GLU A 1 86 ? -14.004 21.125 14.316 1.00 93.00 86 GLU A C 1
ATOM 694 O O . GLU A 1 86 ? -13.079 21.744 14.845 1.00 93.00 86 GLU A O 1
ATOM 699 N N . ASN A 1 87 ? -13.820 20.382 13.219 1.00 90.56 87 ASN A N 1
ATOM 700 C CA . ASN A 1 87 ? -12.526 20.217 12.568 1.00 90.56 87 ASN A CA 1
ATOM 701 C C . ASN A 1 87 ? -12.642 20.181 11.038 1.00 90.56 87 ASN A C 1
ATOM 703 O O . ASN A 1 87 ? -12.841 19.131 10.424 1.00 90.56 87 ASN A O 1
ATOM 707 N N . ALA A 1 88 ? -12.443 21.344 10.419 1.00 90.25 88 ALA A N 1
ATOM 708 C CA . ALA A 1 88 ? -12.481 21.500 8.967 1.00 90.25 88 ALA A CA 1
ATOM 709 C C . ALA A 1 88 ? -11.276 20.871 8.239 1.00 90.25 88 ALA A C 1
ATOM 711 O O . ALA A 1 88 ? -11.364 20.607 7.040 1.00 90.25 88 ALA A O 1
ATOM 712 N N . TYR A 1 89 ? -10.160 20.640 8.941 1.00 90.31 89 TYR A N 1
ATOM 713 C CA . TYR A 1 89 ? -8.911 20.135 8.363 1.00 90.31 89 TYR A CA 1
ATOM 714 C C . TYR A 1 89 ? -8.332 19.023 9.242 1.00 90.31 89 TYR A C 1
ATOM 716 O O . TYR A 1 89 ? -7.315 19.226 9.911 1.00 90.31 89 TYR A O 1
ATOM 724 N N . PRO A 1 90 ? -8.994 17.854 9.282 1.00 91.38 90 PRO A N 1
ATOM 725 C CA . PRO A 1 90 ? -8.506 16.729 10.056 1.00 91.38 90 PRO A CA 1
ATOM 726 C C . PRO A 1 90 ? -7.130 16.272 9.568 1.00 91.38 90 PRO A C 1
ATOM 728 O O . PRO A 1 90 ? -6.838 16.267 8.370 1.00 91.38 90 PRO A O 1
ATOM 731 N N . GLU A 1 91 ? -6.285 15.898 10.526 1.00 92.31 91 GLU A N 1
ATOM 732 C CA . GLU A 1 91 ? -4.942 15.394 10.265 1.00 92.31 91 GLU A CA 1
ATOM 733 C C . GLU A 1 91 ? -5.008 14.068 9.504 1.00 92.31 91 GLU A C 1
ATOM 735 O O . GLU A 1 91 ? -5.752 13.163 9.878 1.00 92.31 91 GLU A O 1
ATOM 740 N N . GLN A 1 92 ? -4.223 13.965 8.434 1.00 90.12 92 GLN A N 1
ATOM 741 C CA . GLN A 1 92 ? -4.126 12.765 7.609 1.00 90.12 92 GLN A CA 1
ATOM 742 C C . GLN A 1 92 ? -2.934 11.930 8.063 1.00 90.12 92 GLN A C 1
ATOM 744 O O . GLN A 1 92 ? -1.815 12.437 8.140 1.00 90.12 92 GLN A O 1
ATOM 749 N N . ILE A 1 93 ? -3.167 10.644 8.319 1.00 87.31 93 ILE A N 1
ATOM 750 C CA . ILE A 1 93 ? -2.138 9.715 8.787 1.00 87.31 93 ILE A CA 1
ATOM 751 C C . ILE A 1 93 ? -1.855 8.700 7.678 1.00 87.31 93 ILE A C 1
ATOM 753 O O . ILE A 1 93 ? -2.697 7.860 7.357 1.00 87.31 93 ILE A O 1
ATOM 757 N N . PHE A 1 94 ? -0.650 8.765 7.106 1.00 82.88 94 PHE A N 1
ATOM 758 C CA . PHE A 1 94 ? -0.199 7.891 6.011 1.00 82.88 94 PHE A CA 1
ATOM 759 C C . PHE A 1 94 ? 0.798 6.813 6.455 1.00 82.88 94 PHE A C 1
ATOM 761 O O . PHE A 1 94 ? 1.351 6.105 5.618 1.00 82.88 94 PHE A O 1
ATOM 768 N N . ASP A 1 95 ? 0.991 6.654 7.763 1.00 82.19 95 ASP A N 1
ATOM 769 C CA . ASP A 1 95 ? 1.996 5.782 8.383 1.00 82.19 95 ASP A CA 1
ATOM 770 C C . ASP A 1 95 ? 1.921 4.309 7.950 1.00 82.19 95 ASP A C 1
ATOM 772 O O . ASP A 1 95 ? 2.918 3.589 7.989 1.00 82.19 95 ASP A O 1
ATOM 776 N N . TYR A 1 96 ? 0.742 3.864 7.511 1.00 81.31 96 TYR A N 1
ATOM 777 C CA . TYR A 1 96 ? 0.468 2.492 7.081 1.00 81.31 96 TYR A CA 1
ATOM 778 C C . TYR A 1 96 ? 0.418 2.321 5.552 1.00 81.31 96 TYR A C 1
ATOM 780 O O . TYR A 1 96 ? 0.217 1.212 5.054 1.00 81.31 96 TYR A O 1
ATOM 788 N N . GLY A 1 97 ? 0.556 3.415 4.798 1.00 79.44 97 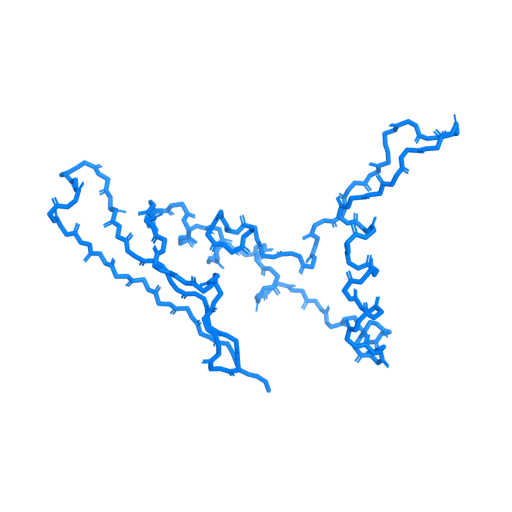GLY A N 1
ATOM 789 C CA . GLY A 1 97 ? 0.447 3.440 3.345 1.00 79.44 97 GLY A CA 1
ATOM 790 C C . GLY A 1 97 ? 1.792 3.259 2.646 1.00 79.44 97 GLY A C 1
ATOM 791 O O . GLY A 1 97 ? 2.831 3.730 3.103 1.00 79.44 97 GLY A O 1
ATOM 792 N N . ILE A 1 98 ? 1.770 2.605 1.485 1.00 77.19 98 ILE A N 1
ATOM 793 C CA . ILE A 1 98 ? 2.900 2.628 0.554 1.00 77.19 98 ILE A CA 1
ATOM 794 C C . ILE A 1 98 ? 2.707 3.844 -0.354 1.00 77.19 98 ILE A C 1
ATOM 796 O O . ILE A 1 98 ? 1.736 3.911 -1.101 1.00 77.19 98 ILE A O 1
ATOM 800 N N . THR A 1 99 ? 3.631 4.798 -0.300 1.00 69.75 99 THR A N 1
ATOM 801 C CA . THR A 1 99 ? 3.495 6.106 -0.962 1.00 69.75 99 THR A CA 1
ATOM 802 C C . THR A 1 99 ? 4.020 6.148 -2.398 1.00 69.75 99 THR A C 1
ATOM 804 O O . THR A 1 99 ? 3.958 7.202 -3.028 1.00 69.75 99 THR A O 1
ATOM 807 N N . THR A 1 100 ? 4.518 5.032 -2.955 1.00 69.94 100 THR A N 1
ATOM 808 C CA . THR A 1 100 ? 4.968 5.038 -4.358 1.00 69.94 100 THR A CA 1
ATOM 809 C C . THR A 1 100 ? 3.782 5.308 -5.303 1.00 69.94 100 THR A C 1
ATOM 811 O O . THR A 1 100 ? 2.766 4.607 -5.221 1.00 69.94 100 THR A O 1
ATOM 814 N N . PRO A 1 101 ? 3.914 6.248 -6.263 1.00 65.69 101 PRO A N 1
ATOM 815 C CA . PRO A 1 101 ? 2.849 6.625 -7.204 1.00 65.69 101 PRO A CA 1
ATOM 816 C C . PRO A 1 101 ? 2.292 5.474 -8.053 1.00 65.69 101 PRO A C 1
ATOM 818 O O . PRO A 1 101 ? 1.241 5.592 -8.686 1.00 65.69 101 PRO A O 1
ATOM 821 N N . ASN A 1 102 ? 3.027 4.365 -8.138 1.00 64.06 102 ASN A N 1
ATOM 822 C CA . ASN A 1 102 ? 2.619 3.196 -8.906 1.00 64.06 102 ASN A CA 1
ATOM 823 C C . ASN A 1 102 ? 1.919 2.125 -8.074 1.00 64.06 102 ASN A C 1
ATOM 825 O O . ASN A 1 102 ? 1.511 1.128 -8.656 1.00 64.06 102 ASN A O 1
ATOM 829 N N . VAL A 1 103 ? 1.760 2.328 -6.764 1.00 62.00 103 VAL A N 1
ATOM 830 C CA . VAL A 1 103 ? 0.962 1.465 -5.873 1.00 62.00 103 VAL A CA 1
ATOM 831 C C . VAL A 1 103 ? -0.239 2.222 -5.294 1.00 62.00 103 VAL A C 1
ATOM 833 O O . VAL A 1 103 ? -1.212 1.574 -4.915 1.00 62.00 103 VAL A O 1
ATOM 836 N N . SER A 1 104 ? -0.198 3.563 -5.286 1.00 54.69 104 SER A N 1
ATOM 837 C CA . SER A 1 104 ? -1.320 4.445 -4.929 1.00 54.69 104 SER A CA 1
ATOM 838 C C 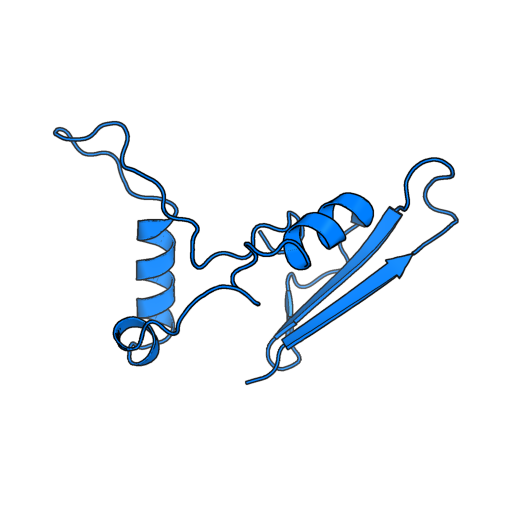. SER A 1 104 ? -2.455 4.444 -5.953 1.00 54.69 104 SER A C 1
ATOM 840 O O . SER A 1 104 ? -2.154 4.499 -7.179 1.00 54.69 104 SER A O 1
#

Radius of gyration: 16.58 Å; chains: 1; bounding box: 36×35×42 Å

pLDDT: mean 77.9, std 10.82, range [54.69, 93.94]

Sequence (104 aa):
MGFFYSIKHIPQWRNFSKTGLFSFIVNANAYPDGIRLSTLFSERYDIVDNNCVLFSHSANIEMFNLPTADVFDVLCRLAHPQATEENAYPEQIFDYGITTPNVS

InterPro domains:
  IPR028958 Immunity protein 42 [PF15593] (3-96)

Secondary structure (DSSP, 8-state):
--EEEEEEE-GGG-SSS-EEEEEEEETTEEEEEEEEEEEHHHHHHHHHSTT-HHHHPPP-HHHHTS-HHHHHHHHHHHHSPPP-SS-SSPPP--TTS---TTT-

Foldseek 3Di:
DDKDKDWDFDCVPDVPFRKGWIWIADPNDTAPPDTDIDRVVVLCCLCVPCQFLVRPDDDPVVLVPDDPVVSVVVLCCQQPPDADPVGNDDDHDCSNPRPRPRRD

Organism: NCBI:txid1926881